Protein AF-A0A554K8X0-F1 (afdb_monomer)

Structure (mmCIF, N/CA/C/O backbone):
data_AF-A0A554K8X0-F1
#
_entry.id   AF-A0A554K8X0-F1
#
loop_
_atom_site.group_PDB
_atom_site.id
_atom_site.type_symbol
_atom_site.label_atom_id
_atom_site.label_alt_id
_atom_site.label_comp_id
_atom_site.label_asym_id
_atom_site.label_entity_id
_atom_site.label_seq_id
_atom_site.pdbx_PDB_ins_code
_atom_site.Cartn_x
_atom_site.Cartn_y
_atom_site.Cartn_z
_atom_site.occupancy
_atom_site.B_iso_or_equiv
_atom_site.auth_seq_id
_atom_site.auth_comp_id
_atom_site.auth_asym_id
_atom_site.auth_atom_id
_atom_site.pdbx_PDB_model_num
ATOM 1 N N . MET A 1 1 ? 22.245 21.755 -4.468 1.00 35.81 1 MET A N 1
ATOM 2 C CA . MET A 1 1 ? 21.630 20.417 -4.332 1.00 35.81 1 MET A CA 1
ATOM 3 C C . MET A 1 1 ? 20.476 20.540 -3.346 1.00 35.81 1 MET A C 1
ATOM 5 O O . MET A 1 1 ? 20.725 20.614 -2.150 1.00 35.81 1 MET A O 1
ATOM 9 N N . SER A 1 2 ? 19.239 20.692 -3.833 1.00 34.34 2 SER A N 1
ATOM 10 C CA . SER A 1 2 ? 18.056 20.721 -2.960 1.00 34.34 2 SER A CA 1
ATOM 11 C C . SER A 1 2 ? 17.798 19.323 -2.418 1.00 34.34 2 SER A C 1
ATOM 13 O O . SER A 1 2 ? 17.784 18.362 -3.185 1.00 34.34 2 SER A O 1
ATOM 15 N N . LYS A 1 3 ? 17.604 19.216 -1.102 1.00 38.94 3 LYS A N 1
ATOM 16 C CA . LYS A 1 3 ? 17.096 17.995 -0.470 1.00 38.94 3 LYS A CA 1
ATOM 17 C C . LYS A 1 3 ? 15.747 17.622 -1.108 1.00 38.94 3 LYS A C 1
ATOM 19 O O . LYS A 1 3 ? 14.992 18.539 -1.449 1.00 38.94 3 LYS A O 1
ATOM 24 N N . PRO A 1 4 ? 15.428 16.326 -1.269 1.00 44.88 4 PRO A N 1
ATOM 25 C CA . PRO A 1 4 ? 14.081 15.909 -1.627 1.00 44.88 4 PRO A CA 1
ATOM 26 C C . PRO A 1 4 ? 13.103 16.523 -0.624 1.00 44.88 4 PRO A C 1
ATOM 28 O O . PRO A 1 4 ? 13.371 16.596 0.573 1.00 44.88 4 PRO A O 1
ATOM 31 N N . ASN A 1 5 ? 12.023 17.082 -1.145 1.00 49.56 5 ASN A N 1
ATOM 32 C CA . ASN A 1 5 ? 11.090 17.900 -0.396 1.00 49.56 5 ASN A CA 1
ATOM 33 C C . ASN A 1 5 ? 10.186 16.977 0.442 1.00 49.56 5 ASN A C 1
ATOM 35 O O . ASN A 1 5 ? 9.091 16.638 0.006 1.00 49.56 5 ASN A O 1
ATOM 39 N N . ASP A 1 6 ? 10.637 16.539 1.621 1.00 52.06 6 ASP A N 1
ATOM 40 C CA . ASP A 1 6 ? 9.888 15.605 2.487 1.00 52.06 6 ASP A CA 1
ATOM 41 C C . ASP A 1 6 ? 8.502 16.153 2.881 1.00 52.06 6 ASP A C 1
ATOM 43 O O . ASP A 1 6 ? 7.544 15.400 3.042 1.00 52.06 6 ASP A O 1
ATOM 47 N N . ARG A 1 7 ? 8.345 17.486 2.933 1.00 53.88 7 ARG A N 1
ATOM 48 C CA . ARG A 1 7 ? 7.040 18.154 3.113 1.00 53.88 7 ARG A CA 1
ATOM 49 C C . ARG A 1 7 ? 6.075 17.927 1.945 1.00 53.88 7 ARG A C 1
ATOM 51 O O . ARG A 1 7 ? 4.868 17.992 2.146 1.00 53.88 7 ARG A O 1
ATOM 58 N N . GLY A 1 8 ? 6.594 17.662 0.748 1.00 73.75 8 GLY A N 1
ATOM 59 C CA . GLY A 1 8 ? 5.798 17.404 -0.448 1.00 73.75 8 GLY A CA 1
ATOM 60 C C . GLY A 1 8 ? 5.068 16.068 -0.381 1.00 73.75 8 GLY A C 1
ATOM 61 O O . GLY A 1 8 ? 3.888 16.024 -0.698 1.00 73.75 8 GLY A O 1
ATOM 62 N N . LEU A 1 9 ? 5.728 15.005 0.094 1.00 75.31 9 LEU A N 1
ATOM 63 C CA . LEU A 1 9 ? 5.118 13.673 0.134 1.00 75.31 9 LEU A CA 1
ATOM 64 C C . LEU A 1 9 ? 3.989 13.589 1.167 1.00 75.31 9 LEU A C 1
ATOM 66 O O . LEU A 1 9 ? 2.929 13.058 0.863 1.00 75.31 9 LEU A O 1
ATOM 70 N N . PHE A 1 10 ? 4.182 14.136 2.369 1.00 79.12 10 PHE A N 1
ATOM 71 C CA . PHE A 1 10 ? 3.117 14.151 3.375 1.00 79.12 10 PHE A CA 1
ATOM 72 C C . PHE A 1 10 ? 1.926 15.007 2.935 1.00 79.12 10 PHE A C 1
ATOM 74 O O . PHE A 1 10 ? 0.791 14.567 3.068 1.00 79.12 10 PHE A O 1
ATOM 81 N N . ALA A 1 11 ? 2.168 16.190 2.359 1.00 84.00 11 ALA A N 1
ATOM 82 C CA . ALA A 1 11 ? 1.093 17.024 1.823 1.00 84.00 11 ALA A CA 1
ATOM 83 C C . ALA A 1 11 ? 0.356 16.344 0.653 1.00 84.00 11 ALA A C 1
ATOM 85 O O . ALA A 1 11 ? -0.871 16.395 0.597 1.00 84.00 11 ALA A O 1
ATOM 86 N N . GLU A 1 12 ? 1.088 15.669 -0.242 1.00 87.56 12 GLU A N 1
ATOM 87 C CA . GLU A 1 12 ? 0.524 14.852 -1.325 1.00 87.56 12 GLU A CA 1
ATOM 88 C C . GLU A 1 12 ? -0.372 13.744 -0.760 1.00 87.56 12 GLU A C 1
ATOM 90 O O . GLU A 1 12 ? -1.504 13.584 -1.208 1.00 87.56 12 GLU A O 1
ATOM 95 N N . LEU A 1 13 ? 0.106 12.997 0.240 1.00 85.44 13 LEU A N 1
ATOM 96 C CA . LEU A 1 13 ? -0.657 11.913 0.856 1.00 85.44 13 LEU A CA 1
ATOM 97 C 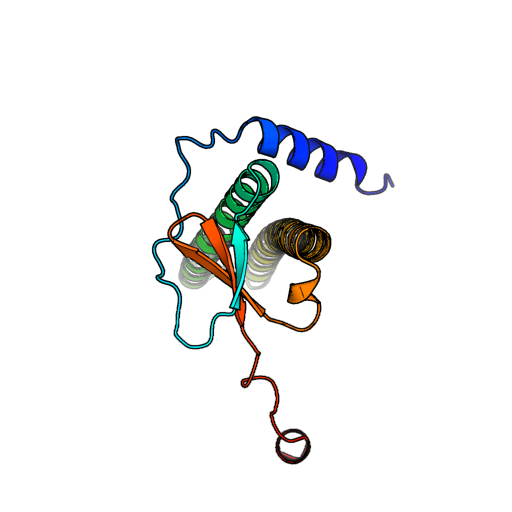C . LEU A 1 13 ? -1.920 12.428 1.548 1.00 85.44 13 LEU A C 1
ATOM 99 O O . LEU A 1 13 ? -2.983 11.854 1.336 1.00 85.44 13 LEU A O 1
ATOM 103 N N . THR A 1 14 ? -1.841 13.525 2.303 1.00 87.00 14 THR A N 1
ATOM 104 C CA . THR A 1 14 ? -3.019 14.124 2.948 1.00 87.00 14 THR A CA 1
ATOM 105 C C . THR A 1 14 ? -4.054 14.586 1.924 1.00 87.00 14 THR A C 1
ATOM 107 O O . THR A 1 14 ? -5.240 14.321 2.103 1.00 87.00 14 THR A O 1
ATOM 110 N N . ALA A 1 15 ? -3.625 15.232 0.834 1.00 89.12 15 ALA A N 1
ATOM 111 C CA . ALA A 1 15 ? -4.530 15.635 -0.242 1.00 89.12 15 ALA A CA 1
ATOM 112 C C . ALA A 1 15 ? -5.198 14.414 -0.888 1.00 89.12 15 ALA A C 1
ATOM 114 O O . ALA A 1 15 ? -6.417 14.356 -0.998 1.00 89.12 15 ALA A O 1
ATOM 115 N N 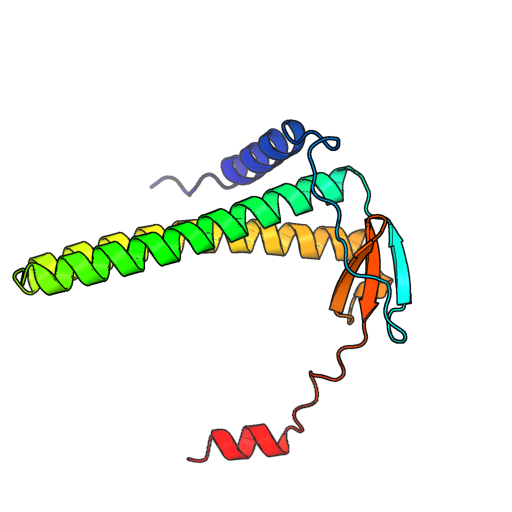. ARG A 1 16 ? -4.410 13.381 -1.205 1.00 89.62 16 ARG A N 1
ATOM 116 C CA . ARG A 1 16 ? -4.935 12.131 -1.762 1.00 89.62 16 ARG A CA 1
ATOM 117 C C . ARG A 1 16 ? -5.899 11.421 -0.820 1.00 89.62 16 ARG A C 1
ATOM 119 O O . ARG A 1 16 ? -6.844 10.820 -1.304 1.00 89.62 16 ARG A O 1
ATOM 126 N N . MET A 1 17 ? -5.673 11.464 0.495 1.00 90.94 17 MET A N 1
ATOM 127 C CA . MET A 1 17 ? -6.618 10.908 1.467 1.00 90.94 17 MET A CA 1
ATOM 128 C C . MET A 1 17 ? -7.938 11.674 1.435 1.00 90.94 17 MET A C 1
ATOM 130 O O . MET A 1 17 ? -8.987 11.043 1.472 1.00 90.94 17 MET A O 1
ATOM 134 N N . ALA A 1 18 ? -7.899 13.006 1.343 1.00 89.88 18 ALA A N 1
ATOM 135 C CA . ALA A 1 18 ? -9.104 13.831 1.262 1.00 89.88 18 ALA A CA 1
ATOM 136 C C . ALA A 1 18 ? -9.945 13.534 0.007 1.00 89.88 18 ALA A C 1
ATOM 138 O O . ALA A 1 18 ? -11.169 13.623 0.067 1.00 89.88 18 ALA A O 1
ATOM 139 N N . ASP A 1 19 ? -9.300 13.121 -1.087 1.00 92.12 19 ASP A N 1
ATOM 140 C CA . ASP A 1 19 ? -9.964 12.731 -2.336 1.00 92.12 19 ASP A CA 1
ATOM 141 C C . ASP A 1 19 ? -10.567 11.311 -2.298 1.00 92.12 19 ASP A C 1
ATOM 143 O O . ASP A 1 19 ? -11.296 10.925 -3.213 1.00 92.12 19 ASP A O 1
ATOM 147 N N . VAL A 1 20 ? -10.280 10.506 -1.266 1.00 90.94 20 VAL A N 1
ATOM 148 C CA . VAL A 1 20 ? -10.864 9.165 -1.132 1.00 90.94 20 VAL A CA 1
ATOM 149 C C . VAL A 1 20 ? -12.308 9.265 -0.641 1.00 90.94 20 VAL A C 1
ATOM 151 O O . VAL A 1 20 ? -12.580 9.613 0.515 1.00 90.94 20 VAL A O 1
ATOM 154 N N . ASN A 1 21 ? -13.234 8.870 -1.513 1.00 90.94 21 ASN A N 1
ATOM 155 C CA . ASN A 1 21 ? -14.630 8.653 -1.168 1.00 90.94 21 ASN A CA 1
ATOM 156 C C . ASN A 1 21 ? -14.812 7.279 -0.505 1.00 90.94 21 ASN A C 1
ATOM 158 O O . ASN A 1 21 ? -14.495 6.251 -1.095 1.00 90.94 21 ASN A O 1
ATOM 162 N N . LEU A 1 22 ? -15.354 7.263 0.713 1.00 89.56 22 LEU A N 1
ATOM 163 C CA . LEU A 1 22 ? -15.580 6.029 1.472 1.00 89.56 22 LEU A CA 1
ATOM 164 C C . LEU A 1 22 ? -16.639 5.121 0.839 1.00 89.56 22 LEU A C 1
ATOM 166 O O . LEU A 1 22 ? -16.571 3.912 1.022 1.00 89.56 22 LEU A O 1
ATOM 170 N N . GLY A 1 23 ? -17.602 5.694 0.108 1.00 87.69 23 GLY A N 1
ATOM 171 C CA . GLY A 1 23 ? -18.666 4.924 -0.544 1.00 87.69 23 GLY A CA 1
ATOM 172 C C . GLY A 1 23 ? -18.183 4.059 -1.710 1.00 87.69 23 GLY A C 1
ATOM 173 O O . GLY A 1 23 ? -18.901 3.152 -2.113 1.00 87.69 23 GLY A O 1
ATOM 174 N N . ASP A 1 24 ? -16.974 4.323 -2.214 1.00 89.25 24 ASP A N 1
ATOM 175 C CA . ASP A 1 24 ? -16.370 3.610 -3.343 1.00 89.25 24 ASP A CA 1
ATOM 176 C C . ASP A 1 24 ? -15.298 2.602 -2.886 1.00 89.25 24 ASP A C 1
ATOM 178 O O . ASP A 1 24 ? -14.554 2.072 -3.711 1.00 89.25 24 ASP A O 1
ATOM 182 N N . LEU A 1 25 ? -15.152 2.380 -1.573 1.00 89.50 25 LEU A N 1
ATOM 183 C CA . LEU A 1 25 ? -14.151 1.462 -1.038 1.00 89.50 25 LEU A CA 1
ATOM 184 C C . LEU A 1 25 ? -14.666 0.028 -1.022 1.00 89.50 25 LEU A C 1
ATOM 186 O O . LEU A 1 25 ? -15.679 -0.264 -0.390 1.00 89.50 25 LEU A O 1
ATOM 190 N N . ASP A 1 26 ? -13.893 -0.866 -1.634 1.00 87.44 26 ASP A N 1
ATOM 191 C CA . ASP A 1 26 ? -14.076 -2.301 -1.466 1.00 87.44 26 ASP A CA 1
ATOM 192 C C . ASP A 1 26 ? -13.759 -2.680 -0.017 1.00 87.44 26 ASP A C 1
ATOM 194 O O . ASP A 1 26 ? -12.641 -2.507 0.481 1.00 87.44 26 ASP A O 1
ATOM 198 N N . GLU A 1 27 ? -14.779 -3.170 0.672 1.00 89.25 27 GLU A N 1
ATOM 199 C CA . GLU A 1 27 ? -14.664 -3.645 2.038 1.00 89.25 27 GLU A CA 1
ATOM 200 C C . GLU A 1 27 ? -13.921 -4.993 2.087 1.00 89.25 27 GLU A C 1
ATOM 202 O O . GLU A 1 27 ? -14.082 -5.818 1.178 1.00 89.25 27 GLU A O 1
ATOM 207 N N . PRO A 1 28 ? -13.107 -5.260 3.129 1.00 91.50 28 PRO A N 1
ATOM 208 C CA . PRO A 1 28 ? -12.570 -6.596 3.353 1.00 91.50 28 PRO A CA 1
ATOM 209 C C . PRO A 1 28 ? -13.702 -7.626 3.448 1.00 91.50 28 PRO A C 1
ATOM 211 O O . PRO A 1 28 ? -14.693 -7.398 4.129 1.00 91.50 28 PRO A O 1
ATOM 214 N N . THR A 1 29 ? -13.547 -8.766 2.779 1.00 92.00 29 THR A N 1
ATOM 215 C CA . THR A 1 29 ? -14.564 -9.837 2.742 1.00 92.00 29 THR A CA 1
ATOM 216 C C . THR A 1 29 ? -14.194 -11.046 3.596 1.00 92.00 29 THR A C 1
ATOM 218 O O . THR A 1 29 ? -14.985 -11.976 3.720 1.00 92.00 29 THR A O 1
ATOM 221 N N . ASP A 1 30 ? -12.994 -11.048 4.180 1.00 91.56 30 ASP A N 1
ATOM 222 C CA . ASP A 1 30 ? -12.527 -12.143 5.020 1.00 91.56 30 ASP A CA 1
ATOM 223 C C . ASP A 1 30 ? -13.281 -12.148 6.356 1.00 91.56 30 ASP A C 1
ATOM 225 O O . ASP A 1 30 ? -13.256 -11.161 7.093 1.00 91.56 30 ASP A O 1
ATOM 229 N N . GLU A 1 31 ? -13.902 -13.274 6.697 1.00 93.06 31 GLU A N 1
ATOM 230 C CA . GLU A 1 31 ? -14.563 -13.473 7.990 1.00 93.06 31 GLU A CA 1
ATOM 231 C C . GLU A 1 31 ? -13.551 -13.519 9.150 1.00 93.06 31 GLU A C 1
ATOM 233 O O . GLU A 1 31 ? -12.370 -13.850 8.975 1.00 93.06 31 GLU A O 1
ATOM 238 N N . VAL A 1 32 ? -14.032 -13.207 10.358 1.00 91.62 32 VAL A N 1
ATOM 239 C CA . VAL A 1 32 ? -13.273 -13.376 11.607 1.00 91.62 32 VAL A CA 1
ATOM 240 C C . VAL A 1 32 ? -12.954 -14.855 11.820 1.00 91.62 32 VAL A C 1
ATOM 242 O O . VAL A 1 32 ? -13.833 -15.710 11.729 1.00 91.62 32 VAL A O 1
ATOM 245 N N . GLN A 1 33 ? -11.693 -15.151 12.118 1.00 89.38 33 GLN A N 1
ATOM 246 C CA . GLN A 1 33 ? -11.191 -16.505 12.347 1.00 89.38 33 GLN A CA 1
ATOM 247 C C . GLN A 1 33 ? -11.189 -16.857 13.842 1.00 89.38 33 GLN A C 1
ATOM 249 O O . GLN A 1 33 ? -11.191 -15.976 14.699 1.00 89.38 33 GLN A O 1
ATOM 254 N N . ASP A 1 34 ? -11.163 -18.152 14.170 1.00 85.62 34 ASP A N 1
ATOM 255 C CA . ASP A 1 34 ? -11.235 -18.644 15.559 1.00 85.62 34 ASP A CA 1
ATOM 256 C C . ASP A 1 34 ? -10.103 -18.118 16.467 1.00 85.62 34 ASP A C 1
ATOM 258 O O . ASP A 1 34 ? -10.244 -18.079 17.690 1.00 85.62 34 ASP A O 1
ATOM 262 N N . ASP A 1 35 ? -8.964 -17.741 15.886 1.00 88.19 35 ASP A N 1
ATOM 263 C CA . ASP A 1 35 ? -7.785 -17.217 16.575 1.00 88.19 35 ASP A CA 1
ATOM 264 C C . ASP A 1 35 ? -7.598 -15.697 16.437 1.00 88.19 35 ASP A C 1
ATOM 266 O O . ASP A 1 35 ? -6.576 -15.157 16.883 1.00 88.19 35 ASP A O 1
ATOM 270 N N . ASP A 1 36 ? -8.591 -15.007 15.873 1.00 90.69 36 ASP A N 1
ATOM 271 C CA . ASP A 1 36 ? -8.651 -13.554 15.846 1.00 90.69 36 ASP A CA 1
ATOM 272 C C . ASP A 1 36 ? -9.173 -13.001 17.176 1.00 90.69 36 ASP A C 1
ATOM 274 O O . ASP A 1 36 ? -10.251 -13.345 17.662 1.00 90.69 36 ASP A O 1
ATOM 278 N N . GLU A 1 37 ? -8.451 -12.034 17.731 1.00 93.12 37 GLU A N 1
ATOM 279 C CA . GLU A 1 37 ? -8.989 -11.142 18.753 1.00 93.12 37 GLU A CA 1
ATOM 280 C C . GLU A 1 37 ? -9.429 -9.840 18.076 1.00 93.12 37 GLU A C 1
ATOM 282 O O . GLU A 1 37 ? -8.586 -9.042 17.666 1.00 93.12 37 GLU A O 1
ATOM 287 N N . VAL A 1 38 ? -10.737 -9.601 17.930 1.00 94.50 38 VAL A N 1
ATOM 288 C CA . VAL A 1 38 ? -11.235 -8.334 17.366 1.00 94.50 38 VAL A CA 1
ATOM 289 C C . VAL A 1 38 ? -10.996 -7.205 18.369 1.00 94.50 38 VAL A C 1
ATOM 291 O O . VAL A 1 38 ? -11.589 -7.175 19.446 1.00 94.50 38 VAL A O 1
ATOM 294 N N . VAL A 1 39 ? -10.131 -6.259 18.002 1.00 95.56 39 VAL A N 1
ATOM 295 C CA . VAL A 1 39 ? -9.710 -5.137 18.860 1.00 95.56 39 VAL A CA 1
ATOM 296 C C . VAL A 1 39 ? -10.429 -3.829 18.535 1.00 95.56 39 VAL A C 1
ATOM 298 O O . VAL A 1 39 ? -10.317 -2.863 19.289 1.00 95.56 39 VAL A O 1
ATOM 301 N N . GLY A 1 40 ? -11.173 -3.781 17.430 1.00 95.94 40 GLY A N 1
ATOM 302 C CA . GLY A 1 40 ? -11.969 -2.620 17.052 1.00 95.94 40 GLY A CA 1
ATOM 303 C C . GLY A 1 40 ? -12.411 -2.635 15.594 1.00 95.94 40 GLY A C 1
ATOM 304 O O . GLY A 1 40 ? -12.365 -3.663 14.923 1.00 95.94 40 GLY A O 1
ATOM 305 N N . VAL A 1 41 ? -12.836 -1.470 15.116 1.00 96.75 41 VAL A N 1
ATOM 306 C CA . VAL A 1 41 ? -13.240 -1.212 13.728 1.00 96.75 41 VAL A CA 1
ATOM 307 C C . VAL A 1 41 ? -12.458 -0.001 13.240 1.00 96.75 41 VAL A C 1
ATOM 309 O O . VAL A 1 41 ? -12.296 0.957 13.995 1.00 96.75 41 VAL A O 1
ATOM 312 N N . LEU A 1 42 ? -11.968 -0.036 12.000 1.00 95.88 42 LEU A N 1
ATOM 313 C CA . LEU A 1 42 ? -11.208 1.077 11.429 1.00 95.88 42 LEU A CA 1
ATOM 314 C C . LEU A 1 42 ? -12.016 2.378 11.419 1.00 95.88 42 LEU A C 1
ATOM 316 O O . LEU A 1 42 ? -13.158 2.416 10.952 1.00 95.88 42 LEU A O 1
ATOM 320 N N . THR A 1 43 ? -11.374 3.467 11.835 1.00 95.81 43 THR A N 1
ATOM 321 C CA . THR A 1 43 ? -11.852 4.827 11.571 1.00 95.81 43 THR A CA 1
ATOM 322 C C . THR A 1 43 ? -11.841 5.152 10.081 1.00 95.81 43 THR A C 1
ATOM 324 O O . THR A 1 43 ? -11.111 4.561 9.281 1.00 95.81 43 THR A O 1
ATOM 327 N N . ASP A 1 44 ? -12.639 6.141 9.692 1.00 95.44 44 ASP A N 1
ATOM 328 C CA . ASP A 1 44 ? -12.737 6.596 8.309 1.00 95.44 44 ASP A CA 1
ATOM 329 C C . ASP A 1 44 ? -11.397 7.116 7.763 1.00 95.44 44 ASP A C 1
ATOM 331 O O . ASP A 1 44 ? -11.052 6.867 6.608 1.00 95.44 44 ASP A O 1
ATOM 335 N N . GLU A 1 45 ? -10.586 7.781 8.587 1.00 94.19 45 GLU A N 1
ATOM 336 C CA . GLU A 1 45 ? -9.230 8.198 8.225 1.00 94.19 45 GLU A CA 1
ATOM 337 C C . GLU A 1 45 ? -8.326 6.997 7.926 1.00 94.19 45 GLU A C 1
ATOM 339 O O . GLU A 1 45 ? -7.610 7.003 6.918 1.00 94.19 45 GLU A O 1
ATOM 344 N N . LEU A 1 46 ? -8.377 5.941 8.744 1.00 94.81 46 LEU A N 1
ATOM 345 C CA . LEU A 1 46 ? -7.599 4.734 8.483 1.00 94.81 46 LEU A CA 1
ATOM 346 C C . LEU A 1 46 ? -8.122 3.943 7.279 1.00 94.81 46 LEU A C 1
ATOM 348 O O . LEU A 1 46 ? -7.302 3.387 6.548 1.00 94.81 46 LEU A O 1
ATOM 352 N N . LYS A 1 47 ? -9.435 3.939 7.006 1.00 95.38 47 LYS A N 1
ATOM 353 C CA . LYS A 1 47 ? -9.998 3.372 5.763 1.00 95.38 47 LYS A CA 1
ATOM 354 C C . LYS A 1 47 ? -9.456 4.094 4.531 1.00 95.38 47 LYS A C 1
ATOM 356 O O . LYS A 1 47 ? -9.011 3.449 3.584 1.00 95.38 47 LYS A O 1
ATOM 361 N N . ARG A 1 48 ? -9.404 5.431 4.555 1.00 94.81 48 ARG A N 1
ATOM 362 C CA . ARG A 1 48 ? -8.807 6.226 3.464 1.00 94.81 48 ARG A CA 1
ATOM 363 C C . ARG A 1 48 ? -7.322 5.917 3.287 1.00 94.81 48 ARG A C 1
ATOM 365 O O . ARG A 1 48 ? -6.857 5.751 2.160 1.00 94.81 48 ARG A O 1
ATOM 372 N N . LEU A 1 49 ? -6.573 5.798 4.384 1.00 93.25 49 LEU A N 1
ATOM 373 C CA . LEU A 1 49 ? -5.152 5.448 4.331 1.00 93.25 49 LEU A CA 1
ATOM 374 C C . LEU A 1 49 ? -4.930 4.015 3.822 1.00 93.25 49 LEU A C 1
ATOM 376 O O . LEU A 1 49 ? -4.010 3.778 3.038 1.00 93.25 49 LEU A O 1
ATOM 380 N N . TYR A 1 50 ? -5.793 3.075 4.214 1.00 93.50 50 TYR A N 1
ATOM 381 C CA . TYR A 1 50 ? -5.809 1.715 3.684 1.00 93.50 50 TYR A CA 1
ATOM 382 C C . TYR A 1 50 ? -6.082 1.706 2.177 1.00 93.50 50 TYR A C 1
ATOM 384 O O . TYR A 1 50 ? -5.350 1.063 1.431 1.00 93.50 50 TYR A O 1
ATOM 392 N N . ALA A 1 51 ? -7.060 2.480 1.704 1.00 92.88 51 ALA A N 1
ATOM 393 C CA . ALA A 1 51 ? -7.354 2.599 0.280 1.00 92.88 51 ALA A CA 1
ATOM 394 C C . ALA A 1 51 ? -6.141 3.104 -0.515 1.00 92.88 51 ALA A C 1
ATOM 396 O O . ALA A 1 51 ? -5.774 2.523 -1.537 1.00 92.88 51 ALA A O 1
ATOM 397 N N . LEU A 1 52 ? -5.452 4.140 -0.018 1.00 92.19 52 LEU A N 1
ATOM 398 C CA . LEU A 1 52 ? -4.211 4.610 -0.638 1.00 92.19 52 LEU A CA 1
ATOM 399 C C . LEU A 1 52 ? -3.123 3.537 -0.637 1.00 92.19 52 LEU A C 1
ATOM 401 O O . LEU A 1 52 ? -2.420 3.379 -1.635 1.00 92.19 52 LEU A O 1
ATOM 405 N N . ARG A 1 53 ? -2.983 2.791 0.461 1.00 91.88 53 ARG A N 1
ATOM 406 C CA . ARG A 1 53 ? -2.041 1.674 0.557 1.00 91.88 53 ARG A CA 1
ATOM 407 C C . ARG A 1 53 ? -2.332 0.615 -0.506 1.00 91.88 53 ARG A C 1
ATOM 409 O O . ARG A 1 53 ? -1.402 0.221 -1.206 1.00 91.88 53 ARG A O 1
ATOM 416 N N . SER A 1 54 ? -3.585 0.194 -0.658 1.00 90.69 54 SER A N 1
ATOM 417 C CA . SER A 1 54 ? -3.999 -0.787 -1.670 1.00 90.69 54 SER A CA 1
ATOM 418 C C . SER A 1 54 ? -3.728 -0.281 -3.089 1.00 90.69 54 SER A C 1
ATOM 420 O O . SER A 1 54 ? -3.096 -0.979 -3.877 1.00 90.69 54 SER A O 1
ATOM 422 N N . GLN A 1 55 ? -4.037 0.987 -3.379 1.00 90.62 55 GLN A N 1
ATOM 423 C CA . GLN A 1 55 ? -3.699 1.601 -4.669 1.00 90.62 55 GLN A CA 1
ATOM 424 C C . GLN A 1 55 ? -2.189 1.588 -4.959 1.00 90.62 55 GLN A C 1
ATOM 426 O O . GLN A 1 55 ? -1.779 1.372 -6.100 1.00 90.62 55 GLN A O 1
ATOM 431 N N . GLU A 1 56 ? -1.335 1.846 -3.962 1.00 89.50 56 GLU A N 1
ATOM 432 C CA . GLU A 1 56 ? 0.121 1.782 -4.147 1.00 89.50 56 GLU A CA 1
ATOM 433 C C . GLU A 1 56 ? 0.629 0.342 -4.323 1.00 89.50 56 GLU A C 1
ATOM 435 O O . GLU A 1 56 ? 1.555 0.128 -5.109 1.00 89.50 56 GLU A O 1
ATOM 440 N N . ILE A 1 57 ? 0.006 -0.644 -3.662 1.00 88.00 57 ILE A N 1
ATOM 441 C CA . ILE A 1 57 ? 0.276 -2.076 -3.885 1.00 88.00 57 ILE A CA 1
ATOM 442 C C . ILE A 1 57 ? -0.032 -2.441 -5.337 1.00 88.00 57 ILE A C 1
ATOM 444 O O . ILE A 1 57 ? 0.840 -2.974 -6.028 1.00 88.00 57 ILE A O 1
ATOM 448 N N . ASP A 1 58 ? -1.219 -2.089 -5.825 1.00 89.62 58 ASP A N 1
ATOM 449 C CA . ASP A 1 58 ? -1.651 -2.407 -7.187 1.00 89.62 58 ASP A CA 1
ATOM 450 C C . ASP A 1 58 ? -0.781 -1.712 -8.229 1.00 89.62 58 ASP A C 1
ATOM 452 O O . ASP A 1 58 ? -0.348 -2.324 -9.208 1.00 89.62 58 ASP A O 1
ATOM 456 N N . ARG A 1 59 ? -0.451 -0.432 -8.015 1.00 87.81 59 ARG A N 1
ATOM 457 C CA . ARG A 1 59 ? 0.477 0.308 -8.885 1.00 87.81 59 ARG A CA 1
ATOM 458 C C . ARG A 1 59 ? 1.845 -0.358 -8.933 1.00 87.81 59 ARG A C 1
ATOM 460 O O . ARG A 1 59 ? 2.404 -0.504 -10.021 1.00 87.81 59 ARG A O 1
ATOM 467 N N . TYR A 1 60 ? 2.385 -0.770 -7.786 1.00 86.56 60 TYR A N 1
ATOM 468 C CA . TYR A 1 60 ? 3.672 -1.457 -7.726 1.00 86.56 60 TYR A CA 1
ATOM 469 C C . TYR A 1 60 ? 3.620 -2.831 -8.414 1.00 86.56 60 TYR A C 1
ATOM 471 O O . TYR A 1 60 ? 4.528 -3.165 -9.181 1.00 86.56 60 TYR A O 1
ATOM 479 N N . GLY A 1 61 ? 2.544 -3.597 -8.211 1.00 88.06 61 GLY A N 1
ATOM 480 C CA . GLY A 1 61 ? 2.302 -4.874 -8.884 1.00 88.06 61 GLY A CA 1
ATOM 481 C C . GLY A 1 61 ? 2.218 -4.721 -10.405 1.00 88.06 61 GLY A C 1
ATOM 482 O O . GLY A 1 61 ? 2.969 -5.367 -11.140 1.00 88.06 61 GLY A O 1
ATOM 483 N N . ASN A 1 62 ? 1.389 -3.789 -10.880 1.00 90.50 62 ASN A N 1
ATOM 484 C CA . ASN A 1 62 ? 1.221 -3.477 -12.301 1.00 90.50 62 ASN A CA 1
ATOM 485 C C . ASN A 1 62 ? 2.527 -3.008 -12.951 1.00 90.50 62 ASN A C 1
ATOM 487 O O . ASN A 1 62 ? 2.866 -3.442 -14.055 1.00 90.50 62 ASN A O 1
ATOM 491 N N . LEU A 1 63 ? 3.302 -2.165 -12.261 1.00 90.56 63 LEU A N 1
ATOM 492 C CA . LEU A 1 63 ? 4.622 -1.756 -12.730 1.00 90.56 63 LEU A CA 1
ATOM 493 C C . LEU A 1 63 ? 5.581 -2.945 -12.815 1.00 90.56 63 LEU A C 1
ATOM 495 O O . LEU A 1 63 ? 6.327 -3.056 -13.785 1.00 90.56 63 LEU A O 1
ATOM 499 N N . SER A 1 64 ? 5.558 -3.848 -11.833 1.00 88.06 64 SER A N 1
ATOM 500 C CA . SER A 1 64 ? 6.397 -5.047 -11.855 1.00 88.06 64 SER A CA 1
ATOM 501 C C . SER A 1 64 ? 6.086 -5.916 -13.076 1.00 88.06 64 SER A C 1
ATOM 503 O O . SER A 1 64 ? 7.011 -6.310 -13.784 1.00 88.06 64 SER A O 1
ATOM 505 N N . VAL A 1 65 ? 4.805 -6.143 -13.383 1.00 91.75 65 VAL A N 1
ATOM 506 C CA . VAL A 1 65 ? 4.380 -6.884 -14.585 1.00 91.75 65 VAL A CA 1
ATOM 507 C C . VAL A 1 65 ? 4.803 -6.153 -15.863 1.00 91.75 65 VAL A C 1
ATOM 509 O O . VAL A 1 65 ? 5.360 -6.767 -16.774 1.00 91.75 65 VAL A O 1
ATOM 512 N N . LYS A 1 66 ? 4.598 -4.832 -15.933 1.00 93.38 66 LYS A N 1
ATOM 513 C CA . LYS A 1 66 ? 5.010 -4.009 -17.081 1.00 93.38 66 LYS A CA 1
ATOM 514 C C . LYS A 1 66 ? 6.522 -4.066 -17.308 1.00 93.38 66 LYS A C 1
ATOM 516 O O . LYS A 1 66 ? 6.957 -4.200 -18.447 1.00 93.38 66 LYS A O 1
ATOM 521 N N . ASN A 1 67 ? 7.318 -3.991 -16.245 1.00 90.62 67 ASN A N 1
ATOM 522 C CA . ASN A 1 67 ? 8.773 -4.052 -16.339 1.00 90.62 67 ASN A CA 1
ATOM 523 C C . ASN A 1 67 ? 9.252 -5.443 -16.753 1.00 90.62 67 ASN A C 1
ATOM 525 O O . ASN A 1 67 ? 10.147 -5.519 -17.583 1.00 90.62 67 ASN A O 1
ATOM 529 N N . MET A 1 68 ? 8.620 -6.523 -16.277 1.00 90.38 68 MET A N 1
ATOM 530 C CA . MET A 1 68 ? 8.911 -7.874 -16.774 1.00 90.38 68 MET A CA 1
ATOM 531 C C . MET A 1 68 ? 8.681 -7.985 -18.286 1.00 90.38 68 MET A C 1
ATOM 533 O O . MET A 1 68 ? 9.535 -8.527 -18.981 1.00 90.38 68 MET A O 1
ATOM 537 N N . ARG A 1 69 ? 7.580 -7.419 -18.805 1.00 94.00 69 ARG A N 1
ATOM 538 C CA . ARG A 1 69 ? 7.311 -7.382 -20.254 1.00 94.00 69 ARG A CA 1
ATOM 539 C C . ARG A 1 69 ? 8.372 -6.589 -21.013 1.00 94.00 69 ARG A C 1
ATOM 541 O O . ARG A 1 69 ? 8.996 -7.139 -21.905 1.00 94.00 69 ARG A O 1
ATOM 548 N N . LYS A 1 70 ? 8.667 -5.355 -20.587 1.00 93.38 70 LYS A N 1
ATOM 549 C CA . LYS A 1 70 ? 9.730 -4.537 -21.202 1.00 93.38 70 LYS A CA 1
ATOM 550 C C . LYS A 1 70 ? 11.085 -5.254 -21.197 1.00 93.38 70 LYS A C 1
ATOM 552 O O . LYS A 1 70 ? 11.845 -5.139 -22.149 1.00 93.38 70 LYS A O 1
ATOM 557 N N . THR A 1 71 ? 11.407 -5.970 -20.120 1.00 91.69 71 THR A N 1
ATOM 558 C CA . THR A 1 71 ? 12.643 -6.752 -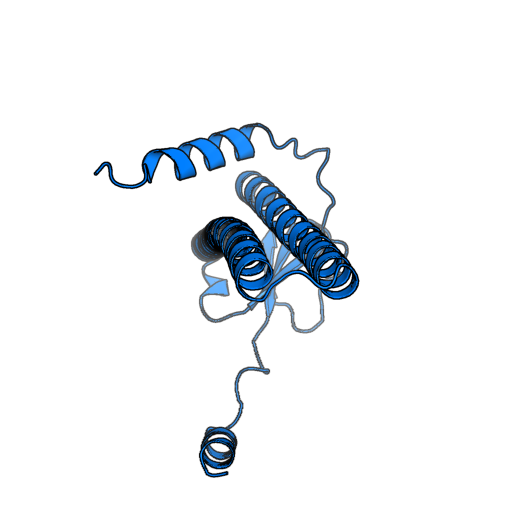20.014 1.00 91.69 71 THR A CA 1
ATOM 559 C C . THR A 1 71 ? 12.651 -7.938 -20.982 1.00 91.69 71 THR A C 1
ATOM 561 O O . THR A 1 71 ? 13.695 -8.206 -21.569 1.00 91.69 71 THR A O 1
ATOM 564 N N . ALA A 1 72 ? 11.518 -8.614 -21.192 1.00 93.25 72 ALA A N 1
ATOM 565 C CA . ALA A 1 72 ? 11.389 -9.662 -22.206 1.00 93.25 72 ALA A CA 1
ATOM 566 C C . ALA A 1 72 ? 11.557 -9.097 -23.630 1.00 93.25 72 ALA A C 1
ATOM 568 O O . ALA A 1 72 ? 12.420 -9.573 -24.365 1.00 93.25 72 ALA A O 1
ATOM 569 N N . ASP A 1 73 ? 10.846 -8.016 -23.967 1.00 94.56 73 ASP A N 1
ATOM 570 C CA . ASP A 1 73 ? 10.945 -7.335 -25.270 1.00 94.56 73 ASP A CA 1
ATOM 571 C C . ASP A 1 73 ? 12.389 -6.864 -25.555 1.00 94.56 73 ASP A C 1
ATOM 573 O O . ASP A 1 73 ? 12.912 -6.963 -26.671 1.00 94.56 73 ASP A O 1
ATOM 577 N N . LEU A 1 74 ? 13.083 -6.382 -24.517 1.00 92.88 74 LEU A N 1
ATOM 578 C CA . LEU A 1 74 ? 14.485 -5.983 -24.604 1.00 92.88 74 LEU A CA 1
ATOM 579 C C . LEU A 1 74 ? 15.398 -7.183 -24.893 1.00 92.88 74 LEU A C 1
ATOM 581 O O . LEU A 1 74 ? 16.312 -7.062 -25.699 1.00 92.88 74 LEU A O 1
ATOM 585 N N . MET A 1 75 ? 15.157 -8.345 -24.282 1.00 90.25 75 MET A N 1
ATOM 586 C CA . MET A 1 75 ? 15.938 -9.553 -24.575 1.00 90.25 75 MET A CA 1
ATOM 587 C C . MET A 1 75 ? 15.709 -10.052 -26.007 1.00 90.25 75 MET A C 1
ATOM 589 O O . MET A 1 75 ? 16.657 -10.480 -26.667 1.00 90.25 75 MET A O 1
ATOM 593 N N . GLU A 1 76 ? 14.477 -9.962 -26.510 1.00 95.19 76 GLU A N 1
ATOM 594 C CA . GLU A 1 76 ? 14.131 -10.370 -27.876 1.00 95.19 76 GLU A CA 1
ATOM 595 C C . GLU A 1 76 ? 14.770 -9.476 -28.946 1.00 95.19 76 GLU A C 1
ATOM 597 O O . GLU A 1 76 ? 15.199 -9.971 -29.990 1.00 95.19 76 GLU A O 1
ATOM 602 N N . SER A 1 77 ? 14.904 -8.175 -28.672 1.00 93.12 77 SER A N 1
ATOM 603 C CA . SER A 1 77 ? 15.497 -7.212 -29.612 1.00 93.12 77 SER A CA 1
ATOM 604 C C . SER A 1 77 ? 17.026 -7.292 -29.735 1.00 93.12 77 SER A C 1
ATOM 606 O O . SER A 1 77 ? 17.590 -6.639 -30.612 1.00 93.12 77 SER A O 1
ATOM 608 N N . LYS A 1 78 ? 17.697 -8.124 -28.920 1.00 91.31 78 LYS A N 1
ATOM 609 C CA . LYS A 1 78 ? 19.160 -8.351 -28.931 1.00 91.31 78 LYS A CA 1
ATOM 610 C C . LYS A 1 78 ? 19.989 -7.048 -28.996 1.00 91.31 78 LYS A C 1
ATOM 612 O O . 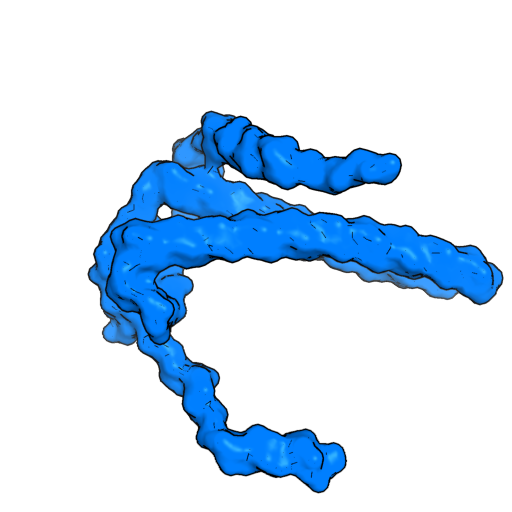LYS A 1 78 ? 20.843 -6.919 -29.878 1.00 91.31 78 LYS A O 1
ATOM 617 N N . PRO A 1 79 ? 19.752 -6.087 -28.087 1.00 92.38 79 PRO A N 1
ATOM 618 C CA . PRO A 1 79 ? 20.497 -4.834 -28.040 1.00 92.38 79 PRO A CA 1
ATOM 619 C C . PRO A 1 79 ? 21.978 -5.078 -27.732 1.00 92.38 79 PRO A C 1
ATOM 621 O O . PRO A 1 79 ? 22.372 -6.145 -27.246 1.00 92.38 79 PRO A O 1
ATOM 624 N N . SER A 1 80 ? 22.809 -4.062 -27.959 1.00 95.62 80 SER A N 1
ATOM 625 C CA . SER A 1 80 ? 24.186 -4.095 -27.469 1.00 95.62 80 SER A CA 1
ATOM 626 C C . SER A 1 80 ? 24.224 -4.164 -25.929 1.00 95.62 80 SER A C 1
ATOM 628 O O . SER A 1 80 ? 23.275 -3.741 -25.260 1.00 95.62 80 SER A O 1
ATOM 630 N N . PRO A 1 81 ? 25.320 -4.660 -25.323 1.00 94.25 81 PRO A N 1
ATOM 631 C CA . PRO A 1 81 ? 25.434 -4.740 -23.865 1.00 94.25 81 PRO A CA 1
ATOM 632 C C . PRO A 1 81 ? 25.229 -3.400 -23.141 1.00 94.25 81 PRO A C 1
ATOM 634 O O . PRO A 1 81 ? 24.629 -3.369 -22.066 1.00 94.25 81 PRO A O 1
ATOM 637 N N . ASP A 1 82 ? 25.687 -2.289 -23.725 1.00 95.00 82 ASP A N 1
ATOM 638 C CA . ASP A 1 82 ? 25.527 -0.958 -23.130 1.00 95.00 82 ASP A CA 1
ATOM 639 C C . ASP A 1 82 ? 24.080 -0.459 -23.190 1.00 95.00 82 ASP A C 1
ATOM 641 O O . ASP A 1 82 ? 23.576 0.075 -22.200 1.00 95.00 82 ASP A O 1
ATOM 645 N N . GLU A 1 83 ? 23.381 -0.695 -24.302 1.00 93.31 83 GLU A N 1
ATOM 646 C CA . GLU A 1 83 ? 21.949 -0.397 -24.426 1.00 93.31 83 GLU A CA 1
ATOM 647 C C . GLU A 1 83 ? 21.122 -1.250 -23.458 1.00 93.31 83 GLU A C 1
ATOM 649 O O . GLU A 1 83 ? 20.218 -0.738 -22.793 1.00 93.31 83 GLU A O 1
ATOM 654 N N . MET A 1 84 ? 21.470 -2.534 -23.314 1.00 92.88 84 MET A N 1
ATOM 655 C CA . MET A 1 84 ? 20.821 -3.433 -22.362 1.00 92.88 84 MET A CA 1
ATOM 656 C C . MET A 1 84 ? 20.994 -2.941 -20.924 1.00 92.88 84 MET A C 1
ATOM 658 O O . MET A 1 84 ? 20.022 -2.870 -20.170 1.00 92.88 84 MET A O 1
ATOM 662 N N . ARG A 1 85 ? 22.220 -2.564 -20.542 1.00 93.50 85 ARG A N 1
ATOM 663 C CA . ARG A 1 85 ? 22.520 -2.038 -19.207 1.00 93.50 85 ARG A CA 1
ATOM 664 C C . ARG A 1 85 ? 21.749 -0.751 -18.925 1.00 93.50 85 ARG A C 1
ATOM 666 O O . ARG A 1 85 ? 21.073 -0.680 -17.903 1.00 93.50 85 ARG A O 1
ATOM 673 N N . ALA A 1 86 ? 21.797 0.223 -19.834 1.00 94.19 86 ALA A N 1
ATOM 674 C CA . ALA A 1 86 ? 21.105 1.498 -19.659 1.00 94.19 86 ALA A CA 1
ATOM 675 C C . ALA A 1 86 ? 19.582 1.314 -19.514 1.00 94.19 86 ALA A C 1
ATOM 677 O O . ALA A 1 86 ? 18.953 1.929 -18.650 1.00 94.19 86 ALA A O 1
ATOM 678 N N . ALA A 1 87 ? 18.987 0.422 -20.311 1.00 92.75 87 ALA A N 1
ATOM 679 C CA . ALA A 1 87 ? 17.565 0.114 -20.216 1.00 92.75 87 ALA A CA 1
ATOM 680 C C . ALA A 1 87 ? 17.206 -0.564 -18.881 1.00 92.75 87 ALA A C 1
ATOM 682 O O . ALA A 1 87 ? 16.246 -0.156 -18.225 1.00 92.75 87 ALA A O 1
ATOM 683 N N . LEU A 1 88 ? 17.985 -1.558 -18.436 1.00 92.75 88 LEU A N 1
ATOM 684 C CA . LEU A 1 88 ? 17.753 -2.237 -17.155 1.00 92.75 88 LEU A CA 1
ATOM 685 C C . LEU A 1 88 ? 17.939 -1.302 -15.953 1.00 92.75 88 LEU A C 1
ATOM 687 O O . LEU A 1 88 ? 17.145 -1.364 -15.013 1.00 92.75 88 LEU A O 1
ATOM 691 N N . GLU A 1 89 ? 18.931 -0.411 -15.990 1.00 94.06 89 GLU A N 1
ATOM 692 C CA . GLU A 1 89 ? 19.125 0.624 -14.969 1.00 94.06 89 GLU A CA 1
ATOM 693 C C . GLU A 1 89 ? 17.908 1.557 -14.886 1.00 94.06 89 GLU A C 1
ATOM 695 O O . GLU A 1 89 ? 17.411 1.817 -13.788 1.00 94.06 89 GLU A O 1
ATOM 700 N N . GLY A 1 90 ? 17.359 1.983 -16.029 1.00 92.12 90 GLY A N 1
ATOM 701 C CA . GLY A 1 90 ? 16.133 2.783 -16.078 1.00 92.12 90 GLY A CA 1
ATOM 702 C C . GLY A 1 90 ? 14.927 2.070 -15.454 1.00 92.12 90 GLY A C 1
ATOM 703 O O . GLY A 1 90 ? 14.221 2.647 -14.623 1.00 92.12 90 GLY A O 1
ATOM 704 N N . LEU A 1 91 ? 14.719 0.788 -15.779 1.00 92.25 91 LEU A N 1
ATOM 705 C CA . LEU A 1 91 ? 13.643 -0.022 -15.186 1.00 92.25 91 LEU A CA 1
ATOM 706 C C . LEU A 1 91 ? 13.829 -0.227 -13.677 1.00 92.25 91 LEU A C 1
ATOM 708 O O . LEU A 1 91 ? 12.850 -0.224 -12.923 1.00 92.25 91 LEU A O 1
ATOM 712 N N . ALA A 1 92 ? 15.073 -0.404 -13.226 1.00 89.75 92 ALA A N 1
ATOM 713 C CA . ALA A 1 92 ? 15.402 -0.556 -11.814 1.00 89.75 92 ALA A CA 1
ATOM 714 C C . ALA A 1 92 ? 15.131 0.735 -11.028 1.00 89.75 92 ALA A C 1
ATOM 716 O O . ALA A 1 92 ? 14.552 0.673 -9.942 1.00 89.75 92 ALA A O 1
ATOM 717 N N . GLN A 1 93 ? 15.485 1.897 -11.586 1.00 90.12 93 GLN A N 1
ATOM 718 C CA . GLN A 1 93 ? 15.199 3.200 -10.981 1.00 90.12 93 GLN A CA 1
ATOM 719 C C . GLN A 1 93 ? 13.691 3.471 -10.887 1.00 90.12 93 GLN A C 1
ATOM 721 O O . GLN A 1 93 ? 13.214 3.857 -9.817 1.00 90.12 93 GLN A O 1
ATOM 726 N N . GLU A 1 94 ? 12.928 3.196 -11.954 1.00 88.94 94 GLU A N 1
ATOM 727 C CA . GLU A 1 94 ? 11.459 3.307 -11.956 1.00 88.94 94 GLU A CA 1
ATOM 728 C C . GLU A 1 94 ? 10.858 2.420 -10.849 1.00 88.94 94 GLU A C 1
ATOM 730 O O . GLU A 1 94 ? 10.109 2.890 -9.991 1.00 88.94 94 GLU A O 1
ATOM 735 N N . LYS A 1 95 ? 11.268 1.146 -10.783 1.00 88.06 95 LYS A N 1
ATOM 736 C CA . LYS A 1 95 ? 10.798 0.205 -9.754 1.00 88.06 95 LYS A CA 1
ATOM 737 C C . LYS A 1 95 ? 11.154 0.658 -8.335 1.00 88.06 95 LYS A C 1
ATOM 739 O O . LYS A 1 95 ? 10.329 0.521 -7.430 1.00 88.06 95 LYS A O 1
ATOM 744 N N . LEU A 1 96 ? 12.363 1.181 -8.126 1.00 87.94 96 LEU A N 1
ATOM 745 C CA . LEU A 1 96 ? 12.824 1.639 -6.816 1.00 87.94 96 LEU A CA 1
ATOM 746 C C . LEU A 1 96 ? 11.997 2.824 -6.308 1.00 87.94 96 LEU A C 1
ATOM 748 O O . LEU A 1 96 ? 11.581 2.811 -5.150 1.00 87.94 96 LEU A O 1
ATOM 752 N N . ALA A 1 97 ? 11.710 3.807 -7.164 1.00 85.56 97 ALA A N 1
ATOM 753 C CA . ALA A 1 97 ? 10.913 4.974 -6.789 1.00 85.56 97 ALA A CA 1
ATOM 754 C C . ALA A 1 97 ? 9.507 4.574 -6.302 1.00 85.56 97 ALA A C 1
ATOM 756 O O . ALA A 1 97 ? 9.059 5.016 -5.242 1.00 85.56 97 ALA A O 1
ATOM 757 N N . HIS A 1 98 ? 8.842 3.668 -7.025 1.00 86.12 98 HIS A N 1
ATOM 758 C CA . HIS A 1 98 ? 7.530 3.149 -6.631 1.00 86.12 98 HIS A CA 1
ATOM 759 C C . HIS A 1 98 ? 7.590 2.285 -5.367 1.00 86.12 98 HIS A C 1
ATOM 761 O O . HIS A 1 98 ? 6.726 2.413 -4.502 1.00 86.12 98 HIS A O 1
ATOM 767 N N . LYS A 1 99 ? 8.632 1.455 -5.213 1.00 86.88 99 LYS A N 1
ATOM 768 C CA . LYS A 1 99 ? 8.837 0.655 -3.997 1.00 86.88 99 LYS A CA 1
ATOM 769 C C . 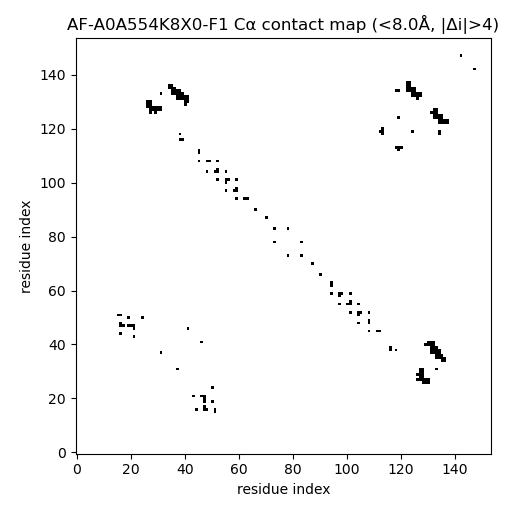LYS A 1 99 ? 8.989 1.537 -2.757 1.00 86.88 99 LYS A C 1
ATOM 771 O O . LYS A 1 99 ? 8.416 1.221 -1.720 1.00 86.88 99 LYS A O 1
ATOM 776 N N . ILE A 1 100 ? 9.744 2.635 -2.854 1.00 87.44 100 ILE A N 1
ATOM 777 C CA . ILE A 1 100 ? 9.915 3.590 -1.751 1.00 87.44 100 ILE A CA 1
ATOM 778 C C . ILE A 1 100 ? 8.567 4.203 -1.370 1.00 87.44 100 ILE A C 1
ATOM 780 O O . ILE A 1 100 ? 8.215 4.194 -0.193 1.00 87.44 100 ILE A O 1
ATOM 784 N N . ARG A 1 101 ? 7.790 4.681 -2.351 1.00 85.56 101 ARG A N 1
ATOM 785 C CA . ARG A 1 101 ? 6.468 5.272 -2.096 1.00 85.56 101 ARG A CA 1
ATOM 786 C C . ARG A 1 101 ? 5.519 4.278 -1.425 1.00 85.56 101 ARG A C 1
ATOM 788 O O . ARG A 1 101 ? 4.961 4.603 -0.381 1.00 85.56 101 ARG A O 1
ATOM 795 N N . TYR A 1 102 ? 5.398 3.067 -1.969 1.00 87.81 102 TYR A N 1
ATOM 796 C CA . TYR A 1 102 ? 4.608 1.992 -1.363 1.00 87.81 102 TYR A CA 1
ATOM 797 C C . TYR A 1 102 ? 5.035 1.720 0.088 1.00 87.81 102 TYR A C 1
ATOM 799 O O . TYR A 1 102 ? 4.195 1.731 0.985 1.00 87.81 102 TYR A O 1
ATOM 807 N N . ASN A 1 103 ? 6.337 1.546 0.335 1.00 89.88 103 ASN A N 1
ATOM 808 C CA . ASN A 1 103 ? 6.855 1.259 1.673 1.00 89.88 103 ASN A CA 1
ATOM 809 C C . ASN A 1 103 ? 6.545 2.377 2.677 1.00 89.88 103 ASN A C 1
ATOM 811 O O . ASN A 1 103 ? 6.266 2.085 3.836 1.00 89.88 103 ASN A O 1
ATOM 815 N N . ILE A 1 104 ? 6.592 3.643 2.252 1.00 89.62 104 ILE A N 1
ATOM 816 C CA . ILE A 1 104 ? 6.247 4.777 3.117 1.00 89.62 104 ILE A CA 1
ATOM 817 C C . ILE A 1 104 ? 4.763 4.723 3.493 1.00 89.62 104 ILE A C 1
ATOM 819 O O . ILE A 1 104 ? 4.438 4.834 4.671 1.00 89.62 104 ILE A O 1
ATOM 823 N N . VAL A 1 105 ? 3.867 4.508 2.526 1.00 90.31 105 VAL A N 1
ATOM 824 C CA . VAL A 1 105 ? 2.420 4.433 2.792 1.00 90.31 105 VAL A CA 1
ATOM 825 C C . VAL A 1 105 ? 2.074 3.225 3.667 1.00 90.31 105 VAL A C 1
ATOM 827 O O . VAL A 1 105 ? 1.321 3.363 4.628 1.00 90.31 105 VAL A O 1
ATOM 830 N N . ASP A 1 106 ? 2.664 2.058 3.398 1.00 92.06 106 ASP A N 1
ATOM 831 C CA . ASP A 1 106 ? 2.481 0.851 4.214 1.00 92.06 106 ASP A CA 1
ATOM 832 C C . ASP A 1 106 ? 2.991 1.047 5.652 1.00 92.06 106 ASP A C 1
ATOM 834 O O . ASP A 1 106 ? 2.312 0.664 6.606 1.00 92.06 106 ASP A O 1
ATOM 838 N N . ALA A 1 107 ? 4.148 1.695 5.826 1.00 91.62 107 ALA A N 1
ATOM 839 C CA . ALA A 1 107 ? 4.683 2.015 7.146 1.00 91.62 107 ALA A CA 1
ATOM 840 C C . ALA A 1 107 ? 3.793 3.008 7.906 1.00 91.62 107 ALA A C 1
ATOM 842 O O . ALA A 1 107 ? 3.540 2.801 9.093 1.00 91.62 107 ALA A O 1
ATOM 843 N N . LEU A 1 108 ? 3.284 4.047 7.234 1.00 91.69 108 LEU A N 1
ATOM 844 C CA . LEU A 1 108 ? 2.361 5.015 7.831 1.00 91.69 108 LEU A CA 1
ATOM 845 C C . LEU A 1 108 ? 1.058 4.350 8.268 1.00 91.69 108 LEU A C 1
ATOM 847 O O . LEU A 1 108 ? 0.630 4.559 9.400 1.00 91.69 108 LEU A O 1
ATOM 851 N N . PHE A 1 109 ? 0.474 3.504 7.417 1.00 92.88 109 PHE A N 1
ATOM 852 C CA . PHE A 1 109 ? -0.721 2.741 7.764 1.00 92.88 109 PHE A CA 1
ATOM 853 C C . PHE A 1 109 ? -0.485 1.863 8.996 1.00 92.88 109 PHE A C 1
ATOM 855 O O . PHE A 1 109 ? -1.226 1.952 9.968 1.00 92.88 109 PHE A O 1
ATOM 862 N N . LYS A 1 110 ? 0.597 1.075 9.008 1.00 91.50 110 LYS A N 1
ATOM 863 C CA . LYS A 1 110 ? 0.946 0.205 10.143 1.00 91.50 110 LYS A CA 1
ATOM 864 C C . LYS A 1 110 ? 1.228 0.981 11.430 1.00 91.50 110 LYS A C 1
ATOM 866 O O . LYS A 1 110 ? 0.930 0.480 12.512 1.00 91.50 110 LYS A O 1
ATOM 871 N N . ALA A 1 111 ? 1.843 2.157 11.334 1.00 91.94 111 ALA A N 1
ATOM 872 C CA . ALA A 1 111 ? 2.106 3.008 12.489 1.00 91.94 111 ALA A CA 1
ATOM 873 C C . ALA A 1 111 ? 0.805 3.597 13.048 1.00 91.94 111 ALA A C 1
ATOM 875 O O . ALA A 1 111 ? 0.563 3.494 14.247 1.00 91.94 111 ALA A O 1
ATOM 876 N N . ALA A 1 112 ? -0.051 4.145 12.183 1.00 93.31 112 ALA A N 1
ATOM 877 C CA . ALA A 1 112 ? -1.340 4.704 12.573 1.00 93.31 112 ALA A CA 1
ATOM 878 C C . ALA A 1 112 ? -2.264 3.629 13.172 1.00 93.31 112 ALA A C 1
ATOM 880 O O . ALA A 1 112 ? -2.846 3.843 14.230 1.00 93.31 112 ALA A O 1
ATOM 881 N N . LEU A 1 113 ? -2.286 2.433 12.576 1.00 93.94 113 LEU A N 1
ATOM 882 C CA . LEU A 1 113 ? -3.043 1.291 13.081 1.00 93.94 113 LEU A CA 1
ATOM 883 C C . LEU A 1 113 ? -2.607 0.887 14.500 1.00 93.94 113 LEU A C 1
ATOM 885 O O . LEU A 1 113 ? -3.448 0.642 15.355 1.00 93.94 113 LEU A O 1
ATOM 889 N N . ARG A 1 114 ? -1.298 0.858 14.788 1.00 93.31 114 ARG A N 1
ATOM 890 C CA . ARG A 1 114 ? -0.791 0.542 16.138 1.00 93.31 114 ARG A CA 1
ATOM 891 C C . ARG A 1 114 ? -1.028 1.653 17.158 1.00 93.31 114 ARG A C 1
ATOM 893 O O . ARG A 1 114 ? -1.154 1.358 18.342 1.00 93.31 114 ARG A O 1
ATOM 900 N N . LEU A 1 115 ? -1.047 2.910 16.719 1.00 93.94 115 LEU A N 1
ATOM 901 C CA . LEU A 1 115 ? -1.386 4.040 17.584 1.00 93.94 115 LEU A CA 1
ATOM 902 C C . LEU A 1 115 ? -2.863 4.002 17.989 1.00 93.94 115 LEU A C 1
ATOM 904 O O . LEU A 1 115 ? -3.175 4.284 19.142 1.00 93.94 115 LEU A O 1
ATOM 908 N N . GLU A 1 116 ? -3.749 3.639 17.060 1.00 95.31 116 GLU A N 1
ATOM 909 C CA . GLU A 1 116 ? -5.192 3.550 17.307 1.00 95.31 116 GLU A CA 1
ATOM 910 C C . GLU A 1 116 ? -5.580 2.284 18.084 1.00 95.31 116 GLU A C 1
ATOM 912 O O . GLU A 1 116 ? -6.422 2.343 18.978 1.00 95.31 116 GLU A O 1
ATOM 917 N N . PHE A 1 117 ? -4.909 1.159 17.815 1.00 95.19 117 PHE A N 1
ATOM 918 C CA . PHE A 1 117 ? -5.155 -0.126 18.472 1.00 95.19 117 PHE A CA 1
ATOM 919 C C . PHE A 1 117 ? -3.887 -0.636 19.184 1.00 95.19 117 PHE A C 1
ATOM 921 O O . PHE A 1 117 ? -3.166 -1.482 18.643 1.00 95.19 117 PHE A O 1
ATOM 928 N N . PRO A 1 118 ? -3.606 -0.187 20.425 1.00 91.62 118 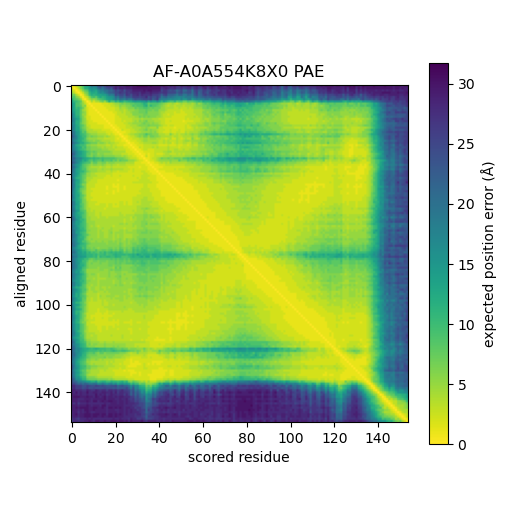PRO A N 1
ATOM 929 C CA . PRO A 1 118 ? -2.413 -0.595 21.176 1.00 91.62 118 PRO A CA 1
ATOM 930 C C . PRO A 1 118 ? -2.282 -2.109 21.398 1.00 91.62 118 PRO A C 1
ATOM 932 O O . PRO A 1 118 ? -1.172 -2.617 21.552 1.00 91.62 118 PRO A O 1
ATOM 935 N N . ALA A 1 119 ? -3.396 -2.849 21.360 1.00 90.44 119 ALA A N 1
ATOM 936 C CA . ALA A 1 119 ? -3.420 -4.312 21.429 1.00 90.44 119 ALA A CA 1
ATOM 937 C C . ALA A 1 119 ? -2.642 -5.001 20.280 1.00 90.44 119 ALA A C 1
ATOM 939 O O . ALA A 1 119 ? -2.322 -6.185 20.375 1.00 90.44 119 ALA A O 1
ATOM 940 N N . LEU A 1 120 ? -2.288 -4.261 19.221 1.00 89.12 120 LEU A N 1
ATOM 941 C CA . LEU A 1 120 ? -1.490 -4.728 18.084 1.00 89.12 120 LEU A CA 1
ATOM 942 C C . LEU A 1 120 ? 0.032 -4.601 18.263 1.00 89.12 120 LEU A C 1
ATOM 944 O O . LEU A 1 120 ? 0.759 -4.918 17.321 1.00 89.12 120 LEU A O 1
ATOM 948 N N . ALA A 1 121 ? 0.539 -4.108 19.402 1.00 83.81 121 ALA A N 1
ATOM 949 C CA . ALA A 1 121 ? 1.962 -3.773 19.573 1.00 83.81 121 ALA A CA 1
ATOM 950 C C . ALA A 1 121 ? 2.915 -4.888 19.090 1.00 83.81 121 ALA A C 1
ATOM 952 O O . ALA A 1 121 ? 3.788 -4.624 18.261 1.00 83.81 121 ALA A O 1
ATOM 953 N N . ASP A 1 122 ? 2.645 -6.130 19.501 1.00 82.38 122 ASP A N 1
ATOM 954 C CA . ASP A 1 122 ? 3.442 -7.323 19.174 1.00 82.38 122 ASP A CA 1
ATOM 955 C C . ASP A 1 122 ? 2.655 -8.376 18.373 1.00 82.38 122 ASP A C 1
ATOM 957 O O . ASP A 1 122 ? 3.066 -9.531 18.259 1.00 82.38 122 ASP A O 1
ATOM 961 N N . LYS A 1 123 ? 1.494 -7.998 17.827 1.00 84.75 123 LYS A N 1
ATOM 962 C CA . LYS A 1 123 ? 0.606 -8.902 17.083 1.00 84.75 123 LYS A CA 1
ATOM 963 C C . LYS A 1 123 ? 0.561 -8.519 15.605 1.00 84.75 123 LYS A C 1
ATOM 965 O O . LYS A 1 123 ? 0.808 -7.370 15.224 1.00 84.75 123 LYS A O 1
ATOM 970 N N . LYS A 1 124 ? 0.242 -9.489 14.746 1.00 86.19 124 LYS A N 1
ATOM 971 C CA . LYS A 1 124 ? -0.119 -9.193 13.356 1.00 86.19 124 LYS A CA 1
ATOM 972 C C . LYS A 1 124 ? -1.541 -8.643 13.339 1.00 86.19 124 LYS A C 1
ATOM 974 O O . LYS A 1 124 ? -2.387 -9.090 14.106 1.00 86.19 124 LYS A O 1
ATOM 979 N N . ALA A 1 125 ? -1.783 -7.672 12.468 1.00 90.62 125 ALA A N 1
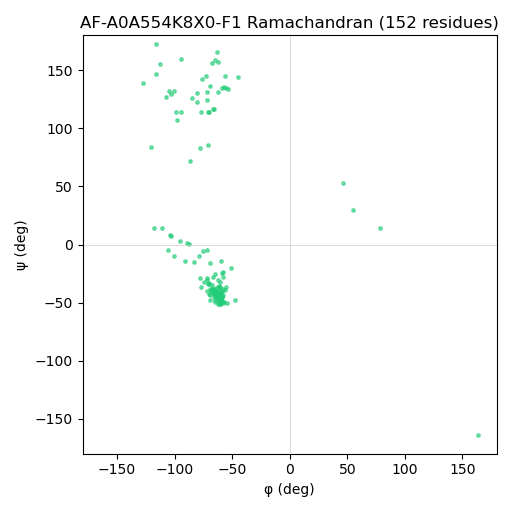ATOM 980 C CA . ALA A 1 125 ? -3.113 -7.131 12.242 1.00 90.62 125 ALA A CA 1
ATOM 981 C C . ALA A 1 125 ? -3.703 -7.744 10.971 1.00 90.62 125 ALA A C 1
ATOM 983 O O . ALA A 1 125 ? -3.033 -7.754 9.933 1.00 90.62 125 ALA A O 1
ATOM 984 N N . ALA A 1 126 ? -4.943 -8.207 11.055 1.00 91.88 126 ALA A N 1
ATOM 985 C CA . ALA A 1 126 ? -5.773 -8.574 9.919 1.00 91.88 126 ALA A CA 1
ATOM 986 C C . ALA A 1 126 ? -6.985 -7.638 9.862 1.00 91.88 126 ALA A C 1
ATOM 988 O O . ALA A 1 126 ? -7.468 -7.173 10.895 1.00 91.88 126 ALA A O 1
ATOM 989 N N . LEU A 1 127 ? -7.444 -7.335 8.648 1.00 93.31 127 LEU A N 1
ATOM 990 C CA . LEU A 1 127 ? -8.709 -6.639 8.439 1.00 93.31 127 LEU A CA 1
ATOM 991 C C . LEU A 1 127 ? -9.745 -7.661 7.996 1.00 93.31 127 LEU A C 1
ATOM 993 O O . LEU A 1 127 ? -9.473 -8.428 7.075 1.00 93.31 127 LEU A O 1
ATOM 997 N N . ARG A 1 128 ? -10.893 -7.661 8.664 1.00 94.56 128 ARG A N 1
ATOM 998 C CA . ARG A 1 128 ? -12.011 -8.573 8.424 1.00 94.56 128 ARG A CA 1
ATOM 999 C C . ARG A 1 128 ? -13.239 -7.800 7.956 1.00 94.56 128 ARG A C 1
ATOM 1001 O O . ARG A 1 128 ? -13.23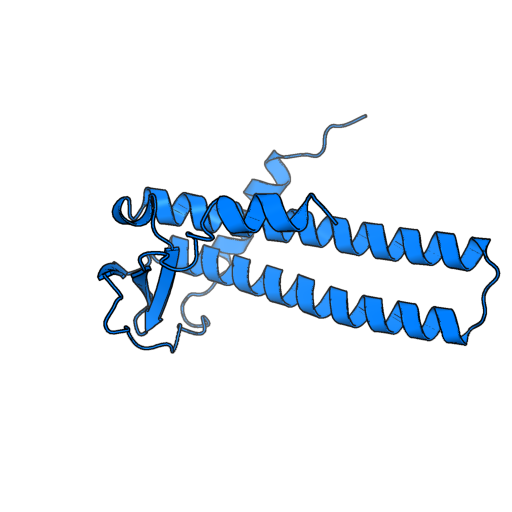2 -6.562 7.952 1.00 94.56 128 ARG A O 1
ATOM 1008 N N . GLU A 1 129 ? -14.268 -8.539 7.564 1.00 94.69 129 GLU A N 1
ATOM 1009 C CA . GLU A 1 129 ? -15.593 -8.012 7.237 1.00 94.69 129 GLU A CA 1
ATOM 1010 C C . GLU A 1 129 ? -16.071 -6.992 8.284 1.00 94.69 129 GLU A C 1
ATOM 1012 O O . GLU A 1 129 ? -15.765 -7.092 9.476 1.00 94.69 129 GLU A O 1
ATOM 1017 N N . GLY A 1 130 ? -16.778 -5.949 7.853 1.00 93.88 130 GLY A N 1
ATOM 1018 C CA . GLY A 1 130 ? -17.192 -4.861 8.739 1.00 93.88 130 GLY A CA 1
ATOM 1019 C C . GLY A 1 130 ? -16.073 -3.865 9.046 1.00 93.88 130 GLY A C 1
ATOM 1020 O O . GLY A 1 130 ? -16.192 -3.109 10.012 1.00 93.88 130 GLY A O 1
ATOM 1021 N N . TRP A 1 131 ? -14.960 -3.891 8.301 1.00 96.12 131 TRP A N 1
ATOM 1022 C CA . TRP A 1 131 ? -13.718 -3.171 8.620 1.00 96.12 131 TRP A CA 1
ATOM 1023 C C . TRP A 1 131 ? -13.162 -3.488 10.017 1.00 96.12 131 TRP A C 1
ATOM 1025 O O . TRP A 1 131 ? -12.516 -2.647 10.657 1.00 96.12 131 TRP A O 1
ATOM 1035 N N . GLN A 1 132 ? -13.425 -4.698 10.503 1.00 96.12 132 GLN A N 1
ATOM 1036 C CA . GLN A 1 132 ? -12.973 -5.145 11.811 1.00 96.12 132 GLN A CA 1
ATOM 1037 C C . GLN A 1 132 ? -11.456 -5.330 11.817 1.00 96.12 132 GLN A C 1
ATOM 1039 O O . GLN A 1 132 ? -10.868 -5.884 10.889 1.00 96.12 132 GLN A O 1
ATOM 1044 N N . VAL A 1 133 ? -10.814 -4.867 12.885 1.00 95.88 133 VAL A N 1
ATOM 1045 C CA . VAL A 1 133 ? -9.381 -5.037 13.112 1.00 95.88 133 VAL A CA 1
ATOM 1046 C C . VAL A 1 133 ? -9.196 -6.211 14.052 1.00 95.88 133 VAL A C 1
ATOM 1048 O O . VAL A 1 133 ? -9.589 -6.150 15.217 1.00 95.88 133 VAL A O 1
ATOM 1051 N N . ALA A 1 134 ? -8.585 -7.271 13.542 1.00 93.56 134 ALA A N 1
ATOM 1052 C CA . ALA A 1 134 ? -8.266 -8.467 14.296 1.00 93.56 134 ALA A CA 1
ATOM 1053 C C . ALA A 1 134 ? -6.772 -8.515 14.621 1.00 93.56 134 ALA A C 1
ATOM 1055 O O . ALA A 1 134 ? -5.914 -8.311 13.757 1.00 93.56 134 ALA A O 1
ATOM 1056 N N . ALA A 1 135 ? -6.460 -8.787 15.883 1.00 91.81 135 ALA A N 1
ATOM 1057 C CA . ALA A 1 135 ? -5.118 -9.051 16.349 1.00 91.81 135 ALA A CA 1
ATOM 1058 C C . ALA A 1 135 ? -4.879 -10.562 16.350 1.00 91.81 135 ALA A C 1
ATOM 1060 O O . ALA A 1 135 ? -5.485 -11.299 17.124 1.00 91.81 135 ALA A O 1
ATOM 1061 N N . HIS A 1 136 ? -3.967 -11.014 15.498 1.00 83.69 136 HIS A N 1
ATOM 1062 C CA . HIS A 1 136 ? -3.615 -12.418 15.370 1.00 83.69 136 HIS A CA 1
ATOM 1063 C C . HIS A 1 136 ? -2.223 -12.651 15.975 1.00 83.69 136 HIS A C 1
ATOM 1065 O O . HIS A 1 136 ? -1.245 -11.954 15.663 1.00 83.69 136 HIS A O 1
ATOM 1071 N N . HIS A 1 137 ? -2.134 -13.620 16.890 1.00 66.12 137 HIS A N 1
ATOM 1072 C CA . HIS A 1 137 ? -0.859 -14.070 17.436 1.00 66.12 137 HIS A CA 1
ATOM 1073 C C . HIS A 1 137 ? -0.035 -14.748 16.347 1.00 66.12 137 HIS A C 1
ATOM 1075 O O . HIS A 1 137 ? -0.395 -15.807 15.837 1.00 66.12 137 HIS A O 1
ATOM 1081 N N . ASP A 1 138 ? 1.114 -14.159 16.034 1.00 57.28 138 ASP A N 1
ATOM 1082 C CA . ASP A 1 138 ? 2.035 -14.728 15.068 1.00 57.28 138 ASP A CA 1
ATOM 1083 C C . ASP A 1 138 ? 2.717 -15.984 15.632 1.00 57.28 138 ASP A C 1
ATOM 1085 O O . ASP A 1 138 ? 3.823 -15.925 16.160 1.00 57.28 138 ASP A O 1
ATOM 1089 N N . ARG A 1 139 ? 2.075 -17.151 15.508 1.00 50.53 139 ARG A N 1
ATOM 1090 C CA . ARG A 1 139 ? 2.738 -18.440 15.773 1.00 50.53 139 ARG A CA 1
ATOM 1091 C C . ARG A 1 139 ? 3.748 -18.818 14.679 1.00 50.53 139 ARG A C 1
ATOM 1093 O O . ARG A 1 139 ? 4.448 -19.811 14.830 1.00 50.53 139 ARG A O 1
ATOM 1100 N N . SER A 1 140 ? 3.852 -18.040 13.593 1.00 48.91 140 SER A N 1
ATOM 1101 C CA . SER A 1 140 ? 4.775 -18.312 12.477 1.00 48.91 140 SER A CA 1
ATOM 1102 C C . SER A 1 140 ? 6.171 -17.687 12.641 1.00 48.91 140 SER A C 1
ATOM 1104 O O . SER A 1 140 ? 7.021 -17.861 11.770 1.00 48.91 140 SER A O 1
ATOM 1106 N N . GLY A 1 141 ? 6.433 -16.994 13.759 1.00 43.34 141 GLY A N 1
ATOM 1107 C CA . GLY A 1 141 ? 7.725 -16.359 14.051 1.00 43.34 141 GLY A CA 1
ATOM 1108 C C . GLY A 1 141 ? 8.740 -17.216 14.820 1.00 43.34 141 GLY A C 1
ATOM 1109 O O . GLY A 1 141 ? 9.922 -16.878 14.829 1.00 43.34 141 GLY A O 1
ATOM 1110 N N . GLU A 1 142 ? 8.337 -18.334 15.432 1.00 37.84 142 GLU A N 1
ATOM 1111 C CA . GLU A 1 142 ? 9.278 -19.248 16.093 1.00 37.84 142 GLU A CA 1
ATOM 1112 C C . GLU A 1 142 ? 9.844 -20.254 15.085 1.00 37.84 142 GLU A C 1
ATOM 1114 O O . GLU A 1 142 ? 9.546 -21.446 15.111 1.00 37.84 142 GLU A O 1
ATOM 1119 N N . LEU A 1 143 ? 10.719 -19.789 14.190 1.00 40.53 143 LEU A N 1
ATOM 1120 C CA . LEU A 1 143 ? 11.789 -20.682 13.758 1.00 40.53 143 LEU A CA 1
ATOM 1121 C C . LEU A 1 143 ? 12.719 -20.816 14.966 1.00 40.53 143 LEU A C 1
ATOM 1123 O O . LEU A 1 143 ? 13.317 -19.812 15.368 1.00 40.53 143 LEU A O 1
ATOM 1127 N N . PRO A 1 144 ? 12.845 -22.003 15.587 1.00 43.56 144 PRO A N 1
ATOM 1128 C CA . PRO A 1 144 ? 13.779 -22.161 16.685 1.00 43.56 144 PRO A CA 1
ATOM 1129 C C . PRO A 1 144 ? 15.166 -21.766 16.169 1.00 43.56 144 PRO A C 1
ATOM 1131 O O . PRO A 1 144 ? 15.551 -22.144 15.063 1.00 43.56 144 PRO A O 1
ATOM 1134 N N . LEU A 1 145 ? 15.918 -20.985 16.951 1.00 46.16 145 LEU A N 1
ATOM 1135 C CA . LEU A 1 145 ? 17.255 -20.487 16.585 1.00 46.16 145 LEU A CA 1
ATOM 1136 C C . LEU A 1 145 ? 18.205 -21.603 16.100 1.00 46.16 145 LEU A C 1
ATOM 1138 O O . LEU A 1 145 ? 19.158 -21.340 15.372 1.00 46.16 145 LEU A O 1
ATOM 1142 N N . THR A 1 146 ? 17.908 -22.859 16.435 1.00 51.88 146 THR A N 1
ATOM 1143 C CA . THR A 1 146 ? 18.573 -24.062 15.926 1.00 51.88 146 THR A CA 1
ATOM 1144 C C . THR A 1 146 ? 18.469 -24.242 14.403 1.00 51.88 146 THR A C 1
ATOM 1146 O O . THR A 1 146 ? 19.419 -24.733 13.799 1.00 51.88 146 THR A O 1
ATOM 1149 N N . LEU A 1 147 ? 17.384 -23.805 13.753 1.00 43.50 147 LEU A N 1
ATOM 1150 C CA . LEU A 1 147 ? 17.203 -23.863 12.292 1.00 43.50 147 LEU A CA 1
ATOM 1151 C C . LEU A 1 147 ? 17.980 -22.760 11.546 1.00 43.50 147 LEU A C 1
ATOM 1153 O O . LEU A 1 147 ? 18.432 -22.981 10.424 1.00 43.50 147 LEU A O 1
ATOM 1157 N N . LEU A 1 148 ? 18.208 -21.603 12.180 1.00 40.47 148 LEU A N 1
ATOM 1158 C CA . LEU A 1 148 ? 18.987 -20.487 11.617 1.00 40.47 148 LEU A CA 1
ATOM 1159 C C . LEU A 1 148 ? 20.500 -20.763 11.609 1.00 40.47 148 LEU A C 1
ATOM 1161 O O . LEU A 1 148 ? 21.195 -20.347 10.684 1.00 40.47 148 LEU A O 1
ATOM 1165 N N . VAL A 1 149 ? 21.011 -21.518 12.587 1.00 51.88 149 VAL A N 1
ATOM 1166 C CA . VAL A 1 149 ? 22.428 -21.936 12.626 1.00 51.88 149 VAL A CA 1
ATOM 1167 C C . VAL A 1 149 ? 22.737 -22.994 11.553 1.00 51.88 149 VAL A C 1
ATOM 1169 O O . VAL A 1 149 ? 23.845 -23.025 11.016 1.00 51.88 149 VAL A O 1
ATOM 1172 N N . GLY A 1 150 ? 21.749 -23.809 11.168 1.00 43.34 150 GLY A N 1
ATOM 1173 C CA . GLY A 1 150 ? 21.895 -24.807 10.102 1.00 43.34 150 GLY A CA 1
ATOM 1174 C C . GLY A 1 150 ? 22.021 -24.214 8.693 1.00 43.34 150 GLY A C 1
ATOM 1175 O O . GLY A 1 150 ? 22.760 -24.748 7.875 1.00 43.34 150 GLY A O 1
ATOM 1176 N N . LEU A 1 151 ? 21.354 -23.089 8.410 1.00 40.34 151 LEU A N 1
ATOM 1177 C CA . LEU A 1 151 ? 21.355 -22.449 7.083 1.00 40.34 151 LEU A CA 1
ATOM 1178 C C . LEU A 1 151 ? 22.564 -21.536 6.821 1.00 40.34 151 LEU A C 1
ATOM 1180 O O . LEU A 1 151 ? 22.825 -21.200 5.672 1.00 40.34 151 LEU A O 1
ATOM 1184 N N . LEU A 1 152 ? 23.310 -21.156 7.863 1.00 41.66 152 LEU A N 1
ATOM 1185 C CA . LEU A 1 152 ? 24.573 -20.409 7.746 1.00 41.66 152 LEU A CA 1
ATOM 1186 C C . LEU A 1 152 ? 25.816 -21.317 7.767 1.00 41.66 152 LEU A C 1
ATOM 1188 O O . LEU A 1 152 ? 26.937 -20.816 7.738 1.00 41.66 152 LEU A O 1
ATOM 1192 N N . SER A 1 153 ? 25.615 -22.637 7.824 1.00 44.47 153 SER A N 1
ATOM 1193 C CA . SER A 1 153 ? 26.685 -23.644 7.853 1.00 44.47 153 SER A CA 1
ATOM 1194 C C . SER A 1 153 ? 26.773 -24.488 6.568 1.00 44.47 153 SER A C 1
ATOM 1196 O O . SER A 1 153 ? 27.452 -25.515 6.578 1.00 44.47 153 SER A O 1
ATOM 1198 N N . CYS A 1 154 ? 26.116 -24.068 5.480 1.00 39.00 154 CYS A N 1
ATOM 1199 C CA . CYS A 1 154 ? 26.193 -24.697 4.156 1.00 39.00 154 CYS A CA 1
ATOM 1200 C C . CYS A 1 154 ? 26.739 -23.717 3.114 1.00 39.00 154 CYS A C 1
ATOM 1202 O O . CYS A 1 154 ? 26.200 -22.590 3.039 1.00 39.00 154 CYS A O 1
#

Radius of gyration: 20.49 Å; Cα contacts (8 Å, |Δi|>4): 120; chains: 1; bounding box: 45×46×51 Å

pLDDT: mean 83.53, std 17.31, range [34.34, 96.75]

Solvent-accessible surface area (backbone atoms only — not comparable to full-atom values): 8898 Å² total; per-residue (Å²): 134,82,74,81,62,67,69,53,57,56,53,50,50,54,53,54,36,73,70,51,58,76,92,77,56,85,70,47,79,45,72,86,52,98,70,46,43,76,76,50,61,66,51,72,69,54,49,29,45,47,51,54,34,52,54,36,51,51,52,45,52,54,48,52,54,51,46,53,49,53,52,50,56,48,61,74,66,64,59,55,73,67,58,48,48,56,52,52,51,51,52,51,52,56,52,47,55,46,50,50,53,33,51,50,43,48,50,50,45,57,50,52,49,36,69,78,37,62,84,32,75,91,32,45,79,46,68,18,43,86,48,26,34,22,35,30,74,66,77,85,70,74,69,56,70,72,61,60,57,58,68,75,71,112

Secondary structure (DSSP, 8-state):
-PPP-HHHHHHHHHHHHHT--GGGPPPP-PPPPTTEEEEEE--HHHHHHHHHHHHHHHHHHHHHHHHHHHHHHHHHT---HHHHHHHHHHHHHHHHHHHHHHHHHHHHHHHHHHHH-GGGTTSEEEEEGGGEEEEE--TT----HHHHHHHT--

Mean predicted aligned error: 9.1 Å

Foldseek 3Di:
DDDDPPVVLVVVLVVQLVVDDPVPDDAAAAADDPQWDFQFADDSSLSSLVVVLVVLVVVLVVLVVVLVVVLVVLVVVPDDPVVNVVSVVVSVVVNVVSVVSSVVSVVVSVVVVCVVRVVQVPFDWDQHGNRTTITGHCPVPPPPVVVVVVVVVD

Sequence (154 aa):
MSKPNDRGLFAELTARMADVNLGDLDEPTDEVQDDDEVVGVLTDELKRLYALRSQEIDRYGNLSVKNMRKTADLMESKPSPDEMRAALEGLAQEKLAHKIRYNIVDALFKAALRLEFPALADKKAALREGWQVAAHHDRSGELPLTLLVGLLSC

Nearest PDB structures (foldseek):
  5izs-assembly1_A  TM=6.464E-01  e=2.680E-01  synthetic construct
  5izs-assembly2_E  TM=6.326E-01  e=8.655E-01  synthetic construct
  5izs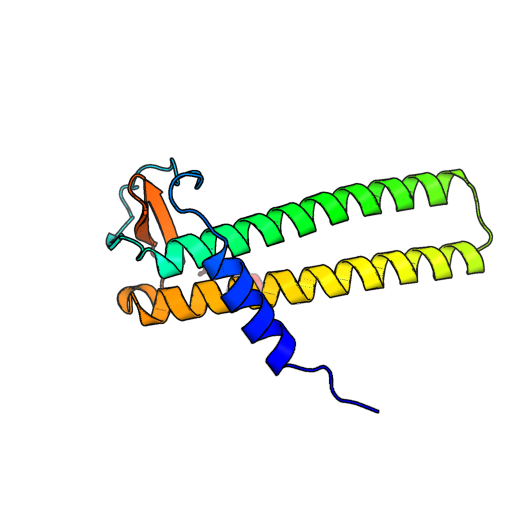-assembly2_D  TM=6.356E-01  e=9.859E-01  synthetic construct